Protein AF-A0A535DXI1-F1 (afdb_monomer_lite)

Sequence (149 aa):
MGEARDFAYDAAHARRQALGRILRPRADSIQDNTLGQAYRATNFLGLGTLAARRWAAISSRAMPTCLDALEADDARRIVLLDQAGVFIHELRAAGFQRFAMKPLTSLGFRLALREVKAHAPAEGFDPEELEDELRVFQRAFEARIIYRT

Radius of gyration: 16.03 Å; chains: 1; bounding box: 46×30×38 Å

Structure (mmCIF, N/CA/C/O backbone):
data_AF-A0A535DXI1-F1
#
_entry.id   AF-A0A535DXI1-F1
#
loop_
_atom_site.group_PDB
_atom_site.id
_atom_site.type_symbol
_atom_site.label_atom_id
_atom_site.label_alt_id
_atom_site.label_comp_id
_atom_site.label_asym_id
_atom_site.label_entity_id
_atom_site.label_seq_id
_atom_site.pdbx_PDB_ins_code
_atom_site.Cartn_x
_atom_site.Cartn_y
_atom_site.Cartn_z
_atom_site.occupancy
_atom_site.B_iso_or_equiv
_atom_site.auth_seq_id
_atom_site.auth_comp_id
_atom_site.auth_asym_id
_atom_site.auth_atom_id
_atom_site.pdbx_PDB_model_num
ATOM 1 N N . MET A 1 1 ? -23.876 -18.811 15.751 1.00 57.47 1 MET A N 1
ATOM 2 C CA . MET A 1 1 ? -22.710 -18.749 14.832 1.00 57.47 1 MET A CA 1
ATOM 3 C C . MET A 1 1 ? -22.828 -17.666 13.752 1.00 57.47 1 MET A C 1
ATOM 5 O O . MET A 1 1 ? -21.788 -17.332 13.203 1.00 57.47 1 MET A O 1
ATOM 9 N N . GLY A 1 2 ? -24.021 -17.123 13.446 1.00 66.06 2 GLY A N 1
ATOM 10 C CA . GLY A 1 2 ? -24.183 -16.008 12.491 1.00 66.06 2 GLY A CA 1
ATOM 11 C C . GLY A 1 2 ? -23.682 -14.667 13.036 1.00 66.06 2 GLY A C 1
ATOM 12 O O . GLY A 1 2 ? -22.743 -14.110 12.492 1.00 66.06 2 GLY A O 1
ATOM 13 N N . GLU A 1 3 ? -24.173 -14.247 14.203 1.00 65.88 3 GLU A N 1
ATOM 14 C CA . GLU A 1 3 ? -23.876 -12.920 14.779 1.00 65.88 3 GLU A CA 1
ATOM 15 C C . GLU A 1 3 ? -22.376 -12.634 14.967 1.00 65.88 3 GLU A C 1
ATOM 17 O O . GLU A 1 3 ? -21.888 -11.578 14.589 1.00 65.88 3 GLU A O 1
ATOM 22 N N . ALA A 1 4 ? -21.600 -13.593 15.485 1.00 66.62 4 ALA A N 1
ATOM 23 C CA . ALA A 1 4 ? -20.155 -13.416 15.671 1.00 66.62 4 ALA A CA 1
ATOM 24 C C . ALA A 1 4 ? -19.380 -13.251 14.347 1.00 66.62 4 ALA A C 1
ATOM 26 O O . ALA A 1 4 ? -18.319 -12.629 14.331 1.00 66.62 4 ALA A O 1
ATOM 27 N N . ARG A 1 5 ? -19.887 -13.817 13.242 1.00 66.94 5 ARG A N 1
ATOM 28 C CA . ARG A 1 5 ? -19.297 -13.630 11.908 1.00 66.94 5 ARG A CA 1
ATOM 29 C C . ARG A 1 5 ? -19.655 -12.265 11.339 1.00 66.94 5 ARG A C 1
ATOM 31 O O . ARG A 1 5 ? -18.780 -11.634 10.755 1.00 66.94 5 ARG A O 1
ATOM 38 N N . ASP A 1 6 ? -20.881 -11.812 11.566 1.00 68.19 6 ASP A N 1
ATOM 39 C CA . ASP A 1 6 ? -21.354 -10.504 11.112 1.00 68.19 6 ASP A CA 1
ATOM 40 C C . ASP A 1 6 ? -20.594 -9.375 11.833 1.00 68.19 6 ASP A C 1
ATOM 42 O O . ASP A 1 6 ? -20.019 -8.508 11.181 1.00 68.19 6 ASP A O 1
ATOM 46 N N . PHE A 1 7 ? -20.407 -9.472 13.157 1.00 68.62 7 PHE A N 1
ATOM 47 C CA . PHE A 1 7 ? -19.586 -8.513 13.914 1.00 68.62 7 PHE A CA 1
ATOM 48 C C . PHE A 1 7 ? -18.117 -8.477 13.467 1.00 68.62 7 PHE A C 1
ATOM 50 O O . PHE A 1 7 ? -17.510 -7.408 13.385 1.00 68.62 7 PHE A O 1
ATOM 57 N N . ALA A 1 8 ? -17.523 -9.637 13.171 1.00 70.94 8 ALA A N 1
ATOM 58 C CA . ALA A 1 8 ? -16.143 -9.704 12.693 1.00 70.94 8 ALA A CA 1
ATOM 59 C C . ALA A 1 8 ? -15.993 -9.115 11.280 1.00 70.94 8 ALA A C 1
ATOM 61 O O . ALA A 1 8 ? -14.985 -8.466 10.983 1.00 70.94 8 ALA A O 1
ATOM 62 N N . TYR A 1 9 ? -16.992 -9.329 10.420 1.00 74.94 9 TYR A N 1
ATOM 63 C CA . TYR A 1 9 ? -17.054 -8.741 9.087 1.00 74.94 9 TYR A CA 1
ATOM 64 C C . TYR A 1 9 ? -17.149 -7.213 9.160 1.00 74.94 9 TYR A C 1
ATOM 66 O O . TYR A 1 9 ? -16.348 -6.525 8.523 1.00 74.94 9 TYR A O 1
ATOM 74 N N . ASP A 1 10 ? -18.038 -6.687 10.001 1.00 80.06 10 ASP A N 1
ATOM 75 C CA . ASP A 1 10 ? -18.232 -5.247 10.180 1.00 80.06 10 ASP A CA 1
ATOM 76 C C . ASP A 1 10 ? -16.974 -4.564 10.735 1.00 80.06 10 ASP A C 1
ATOM 78 O O . ASP A 1 10 ? -16.557 -3.515 10.237 1.00 80.06 10 ASP A O 1
ATOM 82 N N . ALA A 1 11 ? -16.294 -5.193 11.699 1.00 87.75 11 ALA A N 1
ATOM 83 C CA . ALA A 1 11 ? -15.036 -4.685 12.246 1.00 87.75 11 ALA A CA 1
ATOM 84 C C . ALA A 1 11 ? -13.897 -4.676 11.208 1.00 87.75 11 ALA A C 1
ATOM 86 O O . ALA A 1 11 ? -13.118 -3.723 11.129 1.00 87.75 11 ALA A O 1
ATOM 87 N N . ALA A 1 12 ? -13.777 -5.722 10.383 1.00 89.62 12 ALA A N 1
ATOM 88 C CA . ALA A 1 12 ? -12.795 -5.756 9.298 1.00 89.62 12 ALA A CA 1
ATOM 89 C C . ALA A 1 12 ? -13.105 -4.701 8.226 1.00 89.62 12 ALA A C 1
ATOM 91 O O . ALA A 1 12 ? -12.204 -4.003 7.760 1.00 89.62 12 ALA A O 1
ATOM 92 N N . HIS A 1 13 ? -14.379 -4.538 7.871 1.00 92.44 13 HIS A N 1
ATOM 93 C CA . HIS A 1 13 ? -14.816 -3.507 6.940 1.00 92.44 13 HIS A CA 1
ATOM 94 C C . HIS A 1 13 ? -14.490 -2.099 7.460 1.00 92.44 13 HIS A C 1
ATOM 96 O O . HIS A 1 13 ? -13.895 -1.306 6.731 1.00 92.44 13 HIS A O 1
ATOM 102 N N . ALA A 1 14 ? -14.774 -1.805 8.733 1.00 94.88 14 ALA A N 1
ATOM 103 C CA . ALA A 1 14 ? -14.486 -0.504 9.333 1.00 94.88 14 ALA A CA 1
ATOM 104 C C . ALA A 1 14 ? -12.987 -0.155 9.292 1.00 94.88 14 ALA A C 1
ATOM 106 O O . ALA A 1 14 ? -12.624 0.958 8.902 1.00 94.88 14 ALA A O 1
ATOM 107 N N . ARG A 1 15 ? -12.112 -1.122 9.608 1.00 96.31 15 ARG A N 1
ATOM 108 C CA . ARG A 1 15 ? -10.650 -0.949 9.530 1.00 96.31 15 ARG A CA 1
ATOM 109 C C . ARG A 1 15 ? -10.174 -0.653 8.111 1.00 96.31 15 ARG A C 1
ATOM 111 O O . ARG A 1 15 ? -9.371 0.254 7.909 1.00 96.31 15 ARG A O 1
ATOM 118 N N . ARG A 1 16 ? -10.704 -1.359 7.109 1.00 96.25 16 ARG A N 1
ATOM 119 C CA . ARG A 1 16 ? -10.374 -1.124 5.690 1.00 96.25 16 ARG A CA 1
ATOM 120 C C . ARG A 1 16 ? -10.784 0.271 5.232 1.00 96.25 16 ARG A C 1
ATOM 122 O O . ARG A 1 16 ? -10.003 0.954 4.575 1.00 96.25 16 ARG A O 1
ATOM 129 N N . GLN A 1 17 ? -11.974 0.716 5.629 1.00 96.62 17 GLN A N 1
ATOM 130 C CA . GLN A 1 17 ? -12.458 2.065 5.336 1.00 96.62 17 GLN A CA 1
ATOM 131 C C . GLN A 1 17 ? -11.590 3.142 6.008 1.00 96.62 17 GLN A C 1
ATOM 133 O O . GLN A 1 17 ? -11.267 4.150 5.381 1.00 96.62 17 GLN A O 1
ATOM 138 N N . ALA A 1 18 ? -11.150 2.919 7.251 1.00 96.94 18 ALA A N 1
ATOM 139 C CA . ALA A 1 18 ? -10.218 3.816 7.938 1.00 96.94 18 ALA A CA 1
ATOM 140 C C . ALA A 1 18 ? -8.854 3.883 7.235 1.00 96.94 18 ALA A C 1
ATOM 142 O O . ALA A 1 18 ? -8.336 4.973 6.988 1.00 96.94 18 ALA A O 1
ATOM 143 N N . LEU A 1 19 ? -8.301 2.735 6.826 1.00 97.38 19 LEU A N 1
ATOM 144 C CA . LEU A 1 19 ? -7.075 2.690 6.025 1.00 97.38 19 LEU A CA 1
ATOM 145 C C . LEU A 1 19 ? -7.224 3.477 4.716 1.00 97.38 19 LEU A C 1
ATOM 147 O O . LEU A 1 19 ? -6.318 4.230 4.362 1.00 97.38 19 LEU A O 1
ATOM 151 N N . GLY A 1 20 ? -8.367 3.360 4.032 1.00 96.12 20 GLY A N 1
ATOM 152 C CA . GLY A 1 20 ? -8.690 4.146 2.840 1.00 96.12 20 GLY A CA 1
ATOM 153 C C . GLY A 1 20 ? -8.672 5.654 3.102 1.00 96.12 20 GLY A C 1
ATOM 154 O O . GLY A 1 20 ? -7.975 6.395 2.407 1.00 96.12 20 GLY A O 1
ATOM 155 N N . ARG A 1 21 ? -9.364 6.117 4.152 1.00 97.38 21 ARG A N 1
ATOM 156 C CA . ARG A 1 21 ? -9.396 7.542 4.541 1.00 97.38 21 ARG A CA 1
ATOM 157 C C . ARG A 1 21 ? -8.021 8.094 4.911 1.00 97.38 21 ARG A C 1
ATOM 159 O O . ARG A 1 21 ? -7.704 9.229 4.553 1.00 97.38 21 ARG A O 1
ATOM 166 N N . ILE A 1 22 ? -7.177 7.292 5.561 1.00 97.44 22 ILE A N 1
ATOM 167 C CA . ILE A 1 22 ? -5.801 7.687 5.877 1.00 97.44 22 ILE A CA 1
ATOM 168 C C . ILE A 1 22 ? -4.945 7.729 4.605 1.00 97.44 22 ILE A C 1
ATOM 170 O O . ILE A 1 22 ? -4.260 8.723 4.354 1.00 97.44 22 ILE A O 1
ATOM 174 N N . LEU A 1 23 ? -4.953 6.668 3.798 1.00 97.06 23 LEU A N 1
ATOM 175 C CA . LEU A 1 23 ? -3.956 6.476 2.746 1.00 97.06 23 LEU A CA 1
ATOM 176 C C . LEU A 1 23 ? -4.297 7.177 1.431 1.00 97.06 23 LEU A C 1
ATOM 178 O O . LEU A 1 23 ? -3.379 7.696 0.802 1.00 97.06 23 LEU A O 1
ATOM 182 N N . ARG A 1 24 ? -5.571 7.265 1.025 1.00 95.44 24 ARG A N 1
ATOM 183 C CA . ARG A 1 24 ? -5.971 7.931 -0.233 1.00 95.44 24 ARG A CA 1
ATOM 184 C C . ARG A 1 24 ? -5.401 9.346 -0.394 1.00 95.44 24 ARG A C 1
ATOM 186 O O . ARG A 1 24 ? -4.724 9.576 -1.393 1.00 95.44 24 ARG A O 1
ATOM 193 N N . PRO A 1 25 ? -5.581 10.285 0.556 1.00 95.69 25 PRO A N 1
ATOM 194 C CA . PRO A 1 25 ? -5.051 11.645 0.408 1.00 95.69 25 PRO A CA 1
ATOM 195 C C . PRO A 1 25 ? -3.517 11.720 0.477 1.00 95.69 25 PRO A C 1
ATOM 197 O O . PRO A 1 25 ? -2.941 12.765 0.191 1.00 95.69 25 PRO A O 1
ATOM 200 N N . ARG A 1 26 ? -2.844 10.635 0.878 1.00 95.25 26 ARG A N 1
ATOM 201 C CA . ARG A 1 26 ? -1.388 10.570 1.078 1.00 95.25 26 ARG A CA 1
ATOM 202 C C . ARG A 1 26 ? -0.680 9.711 0.031 1.00 95.25 26 ARG A C 1
ATOM 204 O O . ARG A 1 26 ? 0.549 9.686 0.016 1.00 95.25 26 ARG A O 1
ATOM 211 N N . ALA A 1 27 ? -1.424 9.017 -0.829 1.00 91.69 27 ALA A N 1
ATOM 212 C CA . ALA A 1 27 ? -0.895 8.009 -1.741 1.00 91.69 27 ALA A CA 1
ATOM 213 C C . ALA A 1 27 ? 0.172 8.578 -2.685 1.00 91.69 27 ALA A C 1
ATOM 215 O O . ALA A 1 27 ? 1.244 7.986 -2.810 1.00 91.69 27 ALA A O 1
ATOM 216 N N . ASP A 1 28 ? -0.075 9.760 -3.255 1.00 90.31 28 ASP A N 1
ATOM 217 C CA . ASP A 1 28 ? 0.874 10.441 -4.142 1.00 90.31 28 ASP A CA 1
ATOM 218 C C . ASP A 1 28 ? 2.180 10.781 -3.410 1.00 90.31 28 ASP A C 1
ATOM 220 O O . ASP A 1 28 ? 3.266 10.422 -3.860 1.00 90.31 28 ASP A O 1
ATOM 224 N N . SER A 1 29 ? 2.082 11.366 -2.210 1.00 92.12 29 SER A N 1
ATOM 225 C CA . SER A 1 29 ? 3.251 11.691 -1.378 1.00 92.12 29 SER A CA 1
ATOM 226 C C . SER A 1 29 ? 4.036 10.442 -0.964 1.00 92.12 29 SER A C 1
ATOM 228 O O . SER A 1 29 ? 5.270 10.429 -0.996 1.00 92.12 29 SER A O 1
ATOM 230 N N . ILE A 1 30 ? 3.350 9.354 -0.597 1.00 92.31 30 ILE A N 1
ATOM 231 C CA . ILE A 1 30 ? 3.989 8.072 -0.271 1.00 92.31 30 ILE A CA 1
ATOM 232 C C . ILE A 1 30 ? 4.722 7.521 -1.498 1.00 92.31 30 ILE A C 1
ATOM 234 O O . ILE A 1 30 ? 5.865 7.063 -1.379 1.00 92.31 30 ILE A O 1
ATOM 238 N N . GLN A 1 31 ? 4.100 7.572 -2.675 1.00 88.25 31 GLN A N 1
ATOM 239 C CA . GLN A 1 31 ? 4.701 7.099 -3.916 1.00 88.25 31 GLN A CA 1
ATOM 240 C C . GLN A 1 31 ? 5.947 7.918 -4.281 1.00 88.25 31 GLN A C 1
ATOM 242 O O . GLN A 1 31 ? 7.007 7.336 -4.534 1.00 88.25 31 GLN A O 1
ATOM 247 N N . ASP A 1 32 ? 5.860 9.245 -4.228 1.00 87.62 32 ASP A N 1
ATOM 248 C CA . ASP A 1 32 ? 6.979 10.146 -4.511 1.00 87.62 32 ASP A CA 1
ATOM 249 C C . ASP A 1 32 ? 8.140 9.926 -3.538 1.00 87.62 32 ASP A C 1
ATOM 251 O O . ASP A 1 32 ? 9.300 9.811 -3.947 1.00 87.62 32 ASP A O 1
ATOM 255 N N . ASN A 1 33 ? 7.840 9.765 -2.247 1.00 88.19 33 ASN A N 1
ATOM 256 C CA . ASN A 1 33 ? 8.845 9.459 -1.234 1.00 88.19 33 ASN A CA 1
ATOM 257 C C . ASN A 1 33 ? 9.485 8.084 -1.443 1.00 88.19 33 ASN A C 1
ATOM 259 O O . ASN A 1 33 ? 10.698 7.944 -1.259 1.00 88.19 33 ASN A O 1
ATOM 263 N N . THR A 1 34 ? 8.709 7.080 -1.858 1.00 86.88 34 THR A N 1
ATOM 264 C CA . THR A 1 34 ? 9.222 5.741 -2.189 1.00 86.88 34 THR A CA 1
ATOM 265 C C . THR A 1 34 ? 10.233 5.828 -3.328 1.00 86.88 34 THR A C 1
ATOM 267 O O . THR A 1 34 ? 11.346 5.305 -3.222 1.00 86.88 34 THR A O 1
ATOM 270 N N . LEU A 1 35 ? 9.881 6.545 -4.396 1.00 81.44 35 LEU A N 1
ATOM 271 C CA . LEU A 1 35 ? 10.734 6.720 -5.568 1.00 81.44 35 LEU A CA 1
ATOM 272 C C . LEU A 1 35 ? 11.979 7.545 -5.252 1.00 81.44 35 LEU A C 1
ATOM 274 O O . LEU A 1 35 ? 13.085 7.149 -5.618 1.00 81.44 35 LEU A O 1
ATOM 278 N N . GLY A 1 36 ? 11.827 8.647 -4.518 1.00 79.88 36 GLY A N 1
ATOM 279 C CA . GLY A 1 36 ? 12.940 9.499 -4.107 1.00 79.88 36 GLY A CA 1
ATOM 280 C C . GLY A 1 36 ? 13.913 8.796 -3.157 1.00 79.88 36 GLY A C 1
ATOM 281 O O . GLY A 1 36 ? 15.125 9.014 -3.230 1.00 79.88 36 GLY A O 1
ATOM 282 N N . GLN A 1 37 ? 13.425 7.931 -2.265 1.00 79.44 37 GLN A N 1
ATOM 283 C CA . GLN A 1 37 ? 14.286 7.124 -1.396 1.00 79.44 37 GLN A CA 1
ATOM 284 C C . GLN A 1 37 ? 15.015 6.030 -2.170 1.00 79.44 37 GLN A C 1
ATOM 286 O O . GLN A 1 37 ? 16.222 5.878 -1.999 1.00 79.44 37 GLN A O 1
ATOM 291 N N . ALA A 1 38 ? 14.337 5.320 -3.066 1.00 72.12 38 ALA A N 1
ATOM 292 C CA . ALA A 1 38 ? 15.003 4.327 -3.894 1.00 72.12 38 ALA A CA 1
ATOM 293 C C . ALA A 1 38 ? 16.006 4.955 -4.876 1.00 72.12 38 ALA A C 1
ATOM 295 O O . ALA A 1 38 ? 17.078 4.390 -5.088 1.00 72.12 38 ALA A O 1
ATOM 296 N N . TYR A 1 39 ? 15.737 6.161 -5.385 1.00 71.38 39 TYR A N 1
ATOM 297 C CA . TYR A 1 39 ? 16.673 6.904 -6.234 1.00 71.38 39 TYR A CA 1
ATOM 298 C C . TYR A 1 39 ? 17.966 7.210 -5.481 1.00 71.38 39 TYR A C 1
ATOM 300 O O . TYR A 1 39 ? 19.050 6.854 -5.945 1.00 71.38 39 TYR A O 1
ATOM 308 N N . ARG A 1 40 ? 17.835 7.771 -4.271 1.00 70.88 40 ARG A N 1
ATOM 309 C CA . ARG A 1 40 ? 18.964 8.076 -3.382 1.00 70.88 40 ARG A CA 1
ATOM 310 C C . ARG A 1 40 ? 19.729 6.831 -2.940 1.00 70.88 40 ARG A C 1
ATOM 312 O O . ARG A 1 40 ? 20.949 6.874 -2.863 1.00 70.88 40 ARG A O 1
ATOM 319 N N . ALA A 1 41 ? 19.027 5.735 -2.662 1.00 63.19 41 ALA A N 1
ATOM 320 C CA . ALA A 1 41 ? 19.641 4.519 -2.142 1.00 63.19 41 ALA A CA 1
ATOM 321 C C . ALA A 1 41 ? 20.427 3.722 -3.194 1.00 63.19 41 ALA A C 1
ATOM 323 O O . ALA A 1 41 ? 21.256 2.901 -2.814 1.00 63.19 41 ALA A O 1
ATOM 324 N N . THR A 1 42 ? 20.159 3.900 -4.495 1.00 54.91 42 THR A N 1
ATOM 325 C CA . THR A 1 42 ? 20.666 2.945 -5.501 1.00 54.91 42 THR A CA 1
ATOM 326 C C . THR A 1 42 ? 21.172 3.530 -6.822 1.00 54.91 42 THR A C 1
ATOM 328 O O . THR A 1 42 ? 21.543 2.740 -7.687 1.00 54.91 42 THR A O 1
ATOM 331 N N . ASN A 1 43 ? 21.150 4.853 -7.067 1.00 56.50 43 ASN A N 1
ATOM 332 C CA . ASN A 1 43 ? 21.127 5.349 -8.462 1.00 56.50 43 ASN A CA 1
ATOM 333 C C . ASN A 1 43 ? 20.075 4.541 -9.278 1.00 56.50 43 ASN A C 1
ATOM 335 O O . ASN A 1 43 ? 20.310 4.081 -10.395 1.00 56.50 43 ASN A O 1
ATOM 339 N N . PHE A 1 44 ? 18.942 4.260 -8.616 1.00 53.12 44 PHE A N 1
ATOM 340 C CA . PHE A 1 44 ? 17.795 3.424 -9.002 1.00 53.12 44 PHE A CA 1
ATOM 341 C C . PHE A 1 44 ? 18.078 2.081 -9.714 1.00 53.12 44 PHE A C 1
ATOM 343 O O . PHE A 1 44 ? 17.231 1.662 -10.483 1.00 53.12 44 PHE A O 1
ATOM 350 N N . LEU A 1 45 ? 19.197 1.370 -9.492 1.00 55.94 45 LEU A N 1
ATOM 351 C CA . LEU A 1 45 ? 19.592 0.142 -10.241 1.00 55.94 45 LEU A CA 1
ATOM 352 C C . LEU A 1 45 ? 20.258 0.401 -11.611 1.00 55.94 45 LEU A C 1
ATOM 354 O O . LEU A 1 45 ? 20.244 -0.467 -12.480 1.00 55.94 45 LEU A O 1
ATOM 358 N N . GLY A 1 46 ? 20.816 1.594 -11.840 1.00 53.88 46 GLY A N 1
ATOM 359 C CA . GLY A 1 46 ? 21.401 1.972 -13.136 1.00 53.88 46 GLY A CA 1
ATOM 360 C C . GLY A 1 46 ? 20.364 2.346 -14.205 1.00 53.88 46 GLY A C 1
ATOM 361 O O . GLY A 1 46 ? 20.707 2.542 -15.365 1.00 53.88 46 GLY A O 1
ATOM 362 N N . LEU A 1 47 ? 19.091 2.468 -13.817 1.00 57.78 47 LEU A N 1
ATOM 363 C CA . LEU A 1 47 ? 17.953 2.683 -14.715 1.00 57.78 47 LEU A CA 1
ATOM 364 C C . LEU A 1 47 ? 17.753 4.163 -15.131 1.00 57.78 47 LEU A C 1
ATOM 366 O O . LEU A 1 47 ? 17.049 4.456 -16.099 1.00 57.78 47 LEU A O 1
ATOM 370 N N . GLY A 1 48 ? 18.403 5.108 -14.442 1.00 66.25 48 GLY A N 1
ATOM 371 C CA . GLY A 1 48 ? 18.383 6.540 -14.770 1.00 66.25 48 GLY A CA 1
ATOM 372 C C . GLY A 1 48 ? 17.024 7.239 -14.573 1.00 66.25 48 GLY A C 1
ATOM 373 O O . GLY A 1 48 ? 16.000 6.627 -14.265 1.00 66.25 48 GLY A O 1
ATOM 374 N N . THR A 1 49 ? 17.001 8.563 -14.764 1.00 71.31 49 THR A N 1
ATOM 375 C CA . THR A 1 49 ? 15.818 9.429 -14.560 1.00 71.31 49 THR A CA 1
ATOM 376 C C . THR A 1 49 ? 14.612 9.021 -15.413 1.00 71.31 49 THR A C 1
ATOM 378 O O . THR A 1 49 ? 13.466 9.160 -14.985 1.00 71.31 49 THR A O 1
ATOM 381 N N . LEU A 1 50 ? 14.848 8.500 -16.621 1.00 74.38 50 LEU A N 1
ATOM 382 C CA . LEU A 1 50 ? 13.785 8.099 -17.545 1.00 74.38 50 LEU A CA 1
ATOM 383 C C . LEU A 1 50 ? 13.010 6.877 -17.039 1.00 74.38 50 LEU A C 1
ATOM 385 O O . LEU A 1 50 ? 11.782 6.852 -17.118 1.00 74.38 50 LEU A O 1
ATOM 389 N N . ALA A 1 51 ? 13.704 5.880 -16.497 1.00 74.19 51 ALA A N 1
ATOM 390 C CA . ALA A 1 51 ? 13.048 4.713 -15.936 1.00 74.19 51 ALA A CA 1
ATOM 391 C C . ALA A 1 51 ? 12.268 5.075 -14.670 1.00 74.19 51 ALA A C 1
ATOM 393 O O . ALA A 1 51 ? 11.109 4.696 -14.557 1.00 74.19 51 ALA A O 1
ATOM 394 N N . ALA A 1 52 ? 12.831 5.887 -13.769 1.00 75.19 52 ALA A N 1
ATOM 395 C CA . ALA A 1 52 ? 12.102 6.353 -12.587 1.00 75.19 52 ALA A CA 1
ATOM 396 C C . ALA A 1 52 ? 10.781 7.053 -12.965 1.00 75.19 52 ALA A C 1
ATOM 398 O O . ALA A 1 52 ? 9.739 6.763 -12.380 1.00 75.19 52 ALA A O 1
ATOM 399 N N . ARG A 1 53 ? 10.791 7.893 -14.013 1.00 80.25 53 ARG A N 1
ATOM 400 C CA . ARG A 1 53 ? 9.572 8.515 -14.563 1.00 80.25 53 ARG A CA 1
ATOM 401 C C . ARG A 1 53 ? 8.584 7.492 -15.125 1.00 80.25 53 ARG A C 1
ATOM 403 O O . ARG A 1 53 ? 7.389 7.616 -14.880 1.00 80.25 53 ARG A O 1
ATOM 410 N N . ARG A 1 54 ? 9.060 6.478 -15.857 1.00 82.44 54 ARG A N 1
ATOM 411 C CA . ARG A 1 54 ? 8.204 5.397 -16.382 1.00 82.44 54 ARG A CA 1
ATOM 412 C C . ARG A 1 54 ? 7.579 4.569 -15.262 1.00 82.44 54 ARG A C 1
ATOM 414 O O . ARG A 1 54 ? 6.381 4.315 -15.304 1.00 82.44 54 ARG A O 1
ATOM 421 N N . TRP A 1 55 ? 8.360 4.201 -14.248 1.00 81.94 55 TRP A N 1
ATOM 422 C CA . TRP A 1 55 ? 7.857 3.510 -13.064 1.00 81.94 55 TRP A CA 1
ATOM 423 C C . TRP A 1 55 ? 6.774 4.331 -12.366 1.00 81.94 55 TRP A C 1
ATOM 425 O O . TRP A 1 55 ? 5.712 3.795 -12.057 1.00 81.94 55 TRP A O 1
ATOM 435 N N . ALA A 1 56 ? 7.037 5.623 -12.135 1.00 83.25 56 ALA A N 1
ATOM 436 C CA . ALA A 1 56 ? 6.093 6.538 -11.504 1.00 83.25 56 ALA A CA 1
ATOM 437 C C . ALA A 1 56 ? 4.781 6.606 -12.290 1.00 83.25 56 ALA A C 1
ATOM 439 O O . ALA A 1 56 ? 3.720 6.380 -11.722 1.00 83.25 56 ALA A O 1
ATOM 440 N N . ALA A 1 57 ? 4.855 6.814 -13.607 1.00 86.88 57 ALA A N 1
ATOM 441 C CA . ALA A 1 57 ? 3.679 6.893 -14.468 1.00 86.88 57 ALA A CA 1
ATOM 442 C C . ALA A 1 57 ? 2.834 5.607 -14.442 1.00 86.88 57 ALA A C 1
ATOM 444 O O . ALA A 1 57 ? 1.606 5.674 -14.387 1.00 86.88 57 ALA A O 1
ATOM 445 N N . ILE A 1 58 ? 3.477 4.435 -14.462 1.00 87.44 58 ILE A N 1
ATOM 446 C CA . ILE A 1 58 ? 2.775 3.146 -14.409 1.00 87.44 58 ILE A CA 1
ATOM 447 C C . ILE A 1 58 ? 2.170 2.917 -13.015 1.00 87.44 58 ILE A C 1
ATOM 449 O O . ILE A 1 58 ? 1.010 2.531 -12.899 1.00 87.44 58 ILE A O 1
ATOM 453 N N . SER A 1 59 ? 2.923 3.219 -11.956 1.00 84.31 59 SER A N 1
ATOM 454 C CA . SER A 1 59 ? 2.475 3.048 -10.569 1.00 84.31 59 SER A CA 1
ATOM 455 C C . SER A 1 59 ? 1.319 3.988 -10.214 1.00 84.31 59 SER A C 1
ATOM 457 O O . SER A 1 59 ? 0.349 3.539 -9.612 1.00 84.31 59 SER A O 1
ATOM 459 N N . SER A 1 60 ? 1.350 5.245 -10.669 1.00 87.06 60 SER A N 1
ATOM 460 C CA . SER A 1 60 ? 0.251 6.203 -10.480 1.00 87.06 60 SER A CA 1
ATOM 461 C C . SER A 1 60 ? -1.042 5.751 -11.159 1.00 87.06 60 SER A C 1
ATOM 463 O O . SER A 1 60 ? -2.121 5.994 -10.633 1.00 87.06 60 SER A O 1
ATOM 465 N N . ARG A 1 61 ? -0.961 5.056 -12.303 1.00 89.69 61 ARG A N 1
ATOM 466 C CA . ARG A 1 61 ? -2.141 4.467 -12.965 1.00 89.69 61 ARG A CA 1
ATOM 467 C C . ARG A 1 61 ? -2.704 3.270 -12.197 1.00 89.69 61 ARG A C 1
ATOM 469 O O . ARG A 1 61 ? -3.913 3.068 -12.210 1.00 89.69 61 ARG A O 1
ATOM 476 N N . ALA A 1 62 ? -1.846 2.498 -11.531 1.00 88.75 62 ALA A N 1
ATOM 477 C CA . ALA A 1 62 ? -2.254 1.356 -10.715 1.00 88.75 62 ALA A CA 1
ATOM 478 C C . ALA A 1 62 ? -2.828 1.769 -9.349 1.00 88.75 62 ALA A C 1
ATOM 480 O O . ALA A 1 62 ? -3.652 1.052 -8.782 1.00 88.75 62 ALA A O 1
ATOM 481 N N . MET A 1 63 ? -2.385 2.910 -8.812 1.00 90.69 63 MET A N 1
ATOM 482 C CA . MET A 1 63 ? -2.657 3.326 -7.436 1.00 90.69 63 MET A CA 1
ATOM 483 C C . MET A 1 63 ? -4.153 3.413 -7.086 1.00 90.69 63 MET A C 1
ATOM 485 O O . MET A 1 63 ? -4.520 2.863 -6.047 1.00 90.69 63 MET A O 1
ATOM 489 N N . PRO A 1 64 ? -5.040 3.997 -7.921 1.00 92.06 64 PRO A N 1
ATOM 490 C CA . PRO A 1 64 ? -6.471 4.027 -7.621 1.00 92.06 64 PRO A CA 1
ATOM 491 C C . PRO A 1 64 ? -7.056 2.626 -7.415 1.00 92.06 64 PRO A C 1
ATOM 493 O O . PRO A 1 64 ? -7.710 2.377 -6.410 1.00 92.06 64 PRO A O 1
ATOM 496 N N . THR A 1 65 ? -6.729 1.674 -8.295 1.00 93.81 65 THR A N 1
ATOM 497 C CA . THR A 1 65 ? -7.193 0.283 -8.182 1.00 93.81 65 THR A CA 1
ATOM 498 C C . THR A 1 65 ? -6.643 -0.408 -6.933 1.00 93.81 65 THR A C 1
ATOM 500 O O . THR A 1 65 ? -7.350 -1.187 -6.298 1.00 93.81 65 THR A O 1
ATOM 503 N N . CYS A 1 66 ? -5.399 -0.118 -6.546 1.00 93.25 66 CYS A N 1
ATOM 504 C CA . CYS A 1 66 ? -4.810 -0.641 -5.312 1.00 93.25 66 CYS A CA 1
ATOM 505 C C . CYS A 1 66 ? -5.505 -0.093 -4.056 1.00 93.25 66 CYS A C 1
ATOM 507 O O . CYS A 1 66 ? -5.714 -0.845 -3.106 1.00 93.25 66 CYS A O 1
ATOM 509 N N . LEU A 1 67 ? -5.884 1.188 -4.051 1.00 94.38 67 LEU A N 1
ATOM 510 C CA . LEU A 1 67 ? -6.634 1.811 -2.956 1.00 94.38 67 LEU A CA 1
ATOM 511 C C . LEU A 1 67 ? -8.075 1.286 -2.898 1.00 94.38 67 LEU A C 1
ATOM 513 O O . LEU A 1 67 ? -8.569 0.959 -1.826 1.00 94.38 67 LEU A O 1
ATOM 517 N N . ASP A 1 68 ? -8.721 1.082 -4.044 1.00 96.00 68 ASP A N 1
ATOM 518 C CA . ASP A 1 68 ? -10.032 0.430 -4.090 1.00 96.00 68 ASP A CA 1
ATOM 519 C C . ASP A 1 68 ? -9.956 -1.014 -3.561 1.00 96.00 68 ASP A C 1
ATOM 521 O O . ASP A 1 68 ? -10.848 -1.472 -2.847 1.00 96.00 68 ASP A O 1
ATOM 525 N N . ALA A 1 69 ? -8.870 -1.737 -3.858 1.00 95.38 69 ALA A N 1
ATOM 526 C CA . ALA A 1 69 ? -8.642 -3.091 -3.351 1.00 95.38 69 ALA A CA 1
ATOM 527 C C . ALA A 1 69 ? -8.403 -3.133 -1.833 1.00 95.38 69 ALA A C 1
ATOM 529 O O . ALA A 1 69 ? -8.745 -4.124 -1.182 1.00 95.38 69 ALA A O 1
ATOM 530 N N . LEU A 1 70 ? -7.797 -2.084 -1.275 1.00 95.62 70 LEU A N 1
ATOM 531 C CA . LEU A 1 70 ? -7.563 -1.941 0.161 1.00 95.62 70 LEU A CA 1
ATOM 532 C C . LEU A 1 70 ? -8.889 -1.862 0.928 1.00 95.62 70 LEU A C 1
ATOM 534 O O . LEU A 1 70 ? -9.045 -2.515 1.957 1.00 95.62 70 LEU A O 1
ATOM 538 N N . GLU A 1 71 ? -9.850 -1.113 0.391 1.00 95.44 71 GLU A N 1
ATOM 539 C CA . GLU A 1 71 ? -11.173 -0.901 0.991 1.00 95.44 71 GLU A CA 1
ATOM 540 C C . GLU A 1 71 ? -12.167 -2.037 0.741 1.00 95.44 71 GLU A C 1
ATOM 542 O O . GLU A 1 71 ? -13.155 -2.178 1.467 1.00 95.44 71 GLU A O 1
ATOM 547 N N . ALA A 1 72 ? -11.906 -2.850 -0.279 1.00 94.19 72 ALA A N 1
ATOM 548 C CA . ALA A 1 72 ? -12.764 -3.946 -0.684 1.00 94.19 72 ALA A CA 1
ATOM 549 C C . ALA A 1 72 ? -12.770 -5.120 0.313 1.00 94.19 72 ALA A C 1
ATOM 551 O O . ALA A 1 72 ? -11.812 -5.364 1.059 1.00 94.19 72 ALA A O 1
ATOM 552 N N . ASP A 1 73 ? -13.853 -5.902 0.267 1.00 91.62 73 ASP A N 1
ATOM 553 C CA . ASP A 1 73 ? -13.881 -7.241 0.851 1.00 91.62 73 ASP A CA 1
ATOM 554 C C . ASP A 1 73 ? -12.863 -8.185 0.189 1.00 91.62 73 ASP A C 1
ATOM 556 O O . ASP A 1 73 ? -12.283 -7.877 -0.853 1.00 91.62 73 ASP A O 1
ATOM 560 N N . ASP A 1 74 ? -12.627 -9.351 0.793 1.00 86.81 74 ASP A N 1
ATOM 561 C CA . ASP A 1 74 ? -11.578 -10.266 0.335 1.00 86.81 74 ASP A CA 1
ATOM 562 C C . ASP A 1 74 ? -11.815 -10.772 -1.099 1.00 86.81 74 ASP A C 1
ATOM 564 O O . ASP A 1 74 ? -10.859 -10.903 -1.869 1.00 86.81 74 ASP A O 1
ATOM 568 N N . ALA A 1 75 ? -13.071 -11.018 -1.490 1.00 88.88 75 ALA A N 1
ATOM 569 C CA . ALA A 1 75 ? -13.404 -11.509 -2.825 1.00 88.88 75 ALA A CA 1
ATOM 570 C C . ALA A 1 75 ? -13.159 -10.423 -3.880 1.00 88.88 75 ALA A C 1
ATOM 572 O O . ALA A 1 75 ? -12.494 -10.658 -4.895 1.00 88.88 75 ALA A O 1
ATOM 573 N N . ARG A 1 76 ? -13.646 -9.206 -3.626 1.00 93.81 76 ARG A N 1
ATOM 574 C CA . ARG A 1 76 ? -13.495 -8.072 -4.535 1.00 93.81 76 ARG A CA 1
ATOM 575 C C . ARG A 1 76 ? -12.055 -7.563 -4.582 1.00 93.81 76 ARG A C 1
ATOM 577 O O . ARG A 1 76 ? -11.578 -7.227 -5.667 1.00 93.81 76 ARG A O 1
ATOM 584 N N . ARG A 1 77 ? -11.332 -7.583 -3.459 1.00 93.62 77 ARG A N 1
ATOM 585 C CA . ARG A 1 77 ? -9.900 -7.259 -3.379 1.00 93.62 77 ARG A CA 1
ATOM 586 C C . ARG A 1 77 ? -9.087 -8.103 -4.342 1.00 93.62 77 ARG A C 1
ATOM 588 O O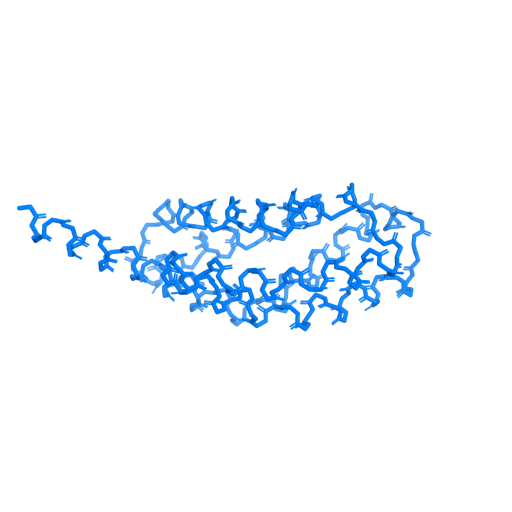 . ARG A 1 77 ? -8.246 -7.567 -5.054 1.00 93.62 77 ARG A O 1
ATOM 595 N N . ILE A 1 78 ? -9.332 -9.411 -4.379 1.00 91.19 78 ILE A N 1
ATOM 596 C CA . ILE A 1 78 ? -8.601 -10.319 -5.267 1.00 91.19 78 ILE A CA 1
ATOM 597 C C . ILE A 1 78 ? -8.788 -9.916 -6.734 1.00 91.19 78 ILE A C 1
ATOM 599 O O . ILE A 1 78 ? -7.810 -9.850 -7.474 1.00 91.19 78 ILE A O 1
ATOM 603 N N . VAL A 1 79 ? -10.020 -9.598 -7.142 1.00 92.94 79 VAL A N 1
ATOM 604 C CA . VAL A 1 79 ? -10.320 -9.158 -8.514 1.00 92.94 79 VAL A CA 1
ATOM 605 C C . VAL A 1 79 ? -9.603 -7.848 -8.845 1.00 92.94 79 VAL A C 1
ATOM 607 O O . VAL A 1 79 ? -9.011 -7.726 -9.914 1.00 92.94 79 VAL A O 1
ATOM 610 N N . LEU A 1 80 ? -9.619 -6.880 -7.928 1.00 94.31 80 LEU A N 1
ATOM 611 C CA . LEU A 1 80 ? -8.968 -5.583 -8.125 1.00 94.31 80 LEU A CA 1
ATOM 612 C C . LEU A 1 80 ? -7.437 -5.705 -8.160 1.00 94.31 80 LEU A C 1
ATOM 614 O O . LEU A 1 80 ? -6.792 -5.088 -9.003 1.00 94.31 80 LEU A O 1
ATOM 618 N N . LEU A 1 81 ? -6.843 -6.549 -7.313 1.00 92.69 81 LEU A N 1
ATOM 619 C CA . LEU A 1 81 ? -5.405 -6.826 -7.361 1.00 92.69 81 LEU A CA 1
ATOM 620 C C . LEU A 1 81 ? -5.005 -7.556 -8.647 1.00 92.69 81 LEU A C 1
ATOM 622 O O . LEU A 1 81 ? -3.940 -7.281 -9.191 1.00 92.69 81 LEU A O 1
ATOM 626 N N . ASP A 1 82 ? -5.853 -8.437 -9.174 1.00 90.00 82 ASP A N 1
ATOM 627 C CA . ASP A 1 82 ? -5.606 -9.075 -10.468 1.00 90.00 82 ASP A CA 1
ATOM 628 C C . ASP A 1 82 ? -5.650 -8.053 -11.619 1.00 90.00 82 ASP A C 1
ATOM 630 O O . ASP A 1 82 ? -4.812 -8.104 -12.518 1.00 90.00 82 ASP A O 1
ATOM 634 N N . GLN A 1 83 ? -6.556 -7.071 -11.556 1.00 90.19 83 GLN A N 1
ATOM 635 C CA . GLN A 1 83 ? -6.600 -5.949 -12.504 1.00 90.19 83 GLN A CA 1
ATOM 636 C C . GLN A 1 83 ? -5.359 -5.054 -12.389 1.00 90.19 83 GLN A C 1
ATOM 638 O O . GLN A 1 83 ? -4.742 -4.722 -13.400 1.00 90.19 83 GLN A O 1
ATOM 643 N N . ALA A 1 84 ? -4.936 -4.722 -11.166 1.00 87.94 84 ALA A N 1
ATOM 644 C CA . ALA A 1 84 ? -3.696 -3.985 -10.930 1.00 87.94 84 ALA A CA 1
ATOM 645 C C . ALA A 1 84 ? -2.451 -4.780 -11.381 1.00 87.94 84 ALA A C 1
ATOM 647 O O . ALA A 1 84 ? -1.443 -4.199 -11.786 1.00 87.94 84 ALA A O 1
ATOM 648 N N . GLY A 1 85 ? -2.530 -6.114 -11.384 1.00 83.31 85 GLY A N 1
ATOM 649 C CA . GLY A 1 85 ? -1.492 -7.011 -11.887 1.00 83.31 85 GLY A CA 1
ATOM 650 C C . GLY A 1 85 ? -1.111 -6.769 -13.350 1.00 83.31 85 GLY A C 1
ATOM 651 O O . GLY A 1 85 ? 0.039 -6.996 -13.723 1.00 83.31 85 GLY A O 1
ATOM 652 N N . VAL A 1 86 ? -2.011 -6.214 -14.171 1.00 84.25 86 VAL A N 1
ATOM 653 C CA . VAL A 1 86 ? -1.713 -5.847 -15.569 1.00 84.25 86 VAL A CA 1
ATOM 654 C C . VAL A 1 86 ? -0.537 -4.865 -15.656 1.00 84.25 86 VAL A C 1
ATOM 656 O O . VAL A 1 86 ? 0.335 -5.010 -16.515 1.00 84.25 86 VAL A O 1
ATOM 659 N N . PHE A 1 87 ? -0.426 -3.930 -14.710 1.00 81.69 87 PHE A N 1
ATOM 660 C CA . PHE A 1 87 ? 0.655 -2.938 -14.686 1.00 81.69 87 PHE A CA 1
ATOM 661 C C . PHE A 1 87 ? 2.032 -3.548 -14.413 1.00 81.69 87 PHE A C 1
ATOM 663 O O . PHE A 1 87 ? 3.059 -2.957 -14.729 1.00 81.69 87 PHE A O 1
ATOM 670 N N . ILE A 1 88 ? 2.088 -4.763 -13.880 1.00 78.81 88 ILE A N 1
ATOM 671 C CA . ILE A 1 88 ? 3.341 -5.492 -13.659 1.00 78.81 88 ILE A CA 1
ATOM 672 C C . ILE A 1 88 ? 3.889 -6.010 -14.968 1.00 78.81 88 ILE A C 1
ATOM 674 O O . ILE A 1 88 ? 5.102 -6.009 -15.160 1.00 78.81 88 ILE A O 1
ATOM 678 N N . HIS A 1 89 ? 3.012 -6.431 -15.878 1.00 81.25 89 HIS A N 1
ATOM 679 C CA . HIS A 1 89 ? 3.422 -6.766 -17.231 1.00 81.25 89 HIS A CA 1
ATOM 680 C C . HIS A 1 89 ? 3.960 -5.522 -17.942 1.00 81.25 89 HIS A C 1
ATOM 682 O O . HIS A 1 89 ? 5.009 -5.617 -18.572 1.00 81.25 89 HIS A O 1
ATOM 688 N N . GLU A 1 90 ? 3.334 -4.352 -17.757 1.00 84.75 90 GLU A N 1
ATOM 689 C CA . GLU A 1 90 ? 3.867 -3.078 -18.266 1.00 84.75 90 GLU A CA 1
ATOM 690 C C . GLU A 1 90 ? 5.243 -2.743 -17.655 1.00 84.75 90 GLU A C 1
ATOM 692 O O . GLU A 1 90 ? 6.177 -2.403 -18.382 1.00 84.75 90 GLU A O 1
ATOM 697 N N . LEU A 1 91 ? 5.413 -2.897 -16.336 1.00 82.25 91 LEU A N 1
ATOM 698 C CA . LEU A 1 91 ? 6.695 -2.678 -15.654 1.00 82.25 91 LEU A CA 1
ATOM 699 C C . LEU A 1 91 ? 7.775 -3.653 -16.146 1.00 82.25 91 LEU A C 1
ATOM 701 O O . LEU A 1 91 ? 8.892 -3.238 -16.455 1.00 82.25 91 LEU A O 1
ATOM 705 N N . ARG A 1 92 ? 7.455 -4.941 -16.286 1.00 81.56 92 ARG A N 1
ATOM 706 C CA . ARG A 1 92 ? 8.392 -5.941 -16.818 1.00 81.56 92 ARG A CA 1
ATOM 707 C C . ARG A 1 92 ? 8.760 -5.653 -18.271 1.00 81.56 92 ARG A C 1
ATOM 709 O O . ARG A 1 92 ? 9.939 -5.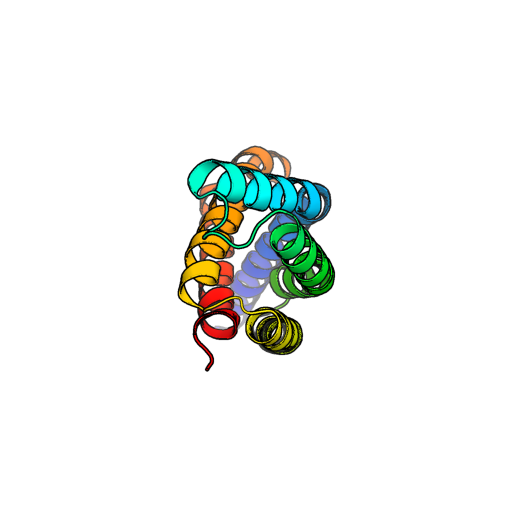713 -18.608 1.00 81.56 92 ARG A O 1
ATOM 716 N N . ALA A 1 93 ? 7.789 -5.280 -19.107 1.00 82.62 93 ALA A N 1
ATOM 717 C CA . ALA A 1 93 ? 8.026 -4.865 -20.490 1.00 82.62 93 ALA A CA 1
ATOM 718 C C . ALA A 1 93 ? 8.893 -3.595 -20.573 1.00 82.62 93 ALA A C 1
ATOM 720 O O . ALA A 1 93 ? 9.690 -3.447 -21.495 1.00 82.62 93 ALA A O 1
ATOM 721 N N . ALA A 1 94 ? 8.803 -2.711 -19.577 1.00 76.62 94 ALA A N 1
ATOM 722 C CA . ALA A 1 94 ? 9.676 -1.550 -19.428 1.00 76.62 94 ALA A CA 1
ATOM 723 C C . ALA A 1 94 ? 11.071 -1.882 -18.851 1.00 76.62 94 ALA A C 1
ATOM 725 O O . ALA A 1 94 ? 11.867 -0.967 -18.637 1.00 76.62 94 ALA A O 1
ATOM 726 N N . GLY A 1 95 ? 11.383 -3.163 -18.618 1.00 75.75 95 GLY A N 1
ATOM 727 C CA . GLY A 1 95 ? 12.686 -3.644 -18.152 1.00 75.75 95 GLY A CA 1
ATOM 728 C C . GLY A 1 95 ? 12.815 -3.791 -16.633 1.00 75.75 95 GLY A C 1
ATOM 729 O O . GLY A 1 95 ? 13.880 -4.181 -16.151 1.00 75.75 95 GLY A O 1
ATOM 730 N N . PHE A 1 96 ? 11.757 -3.524 -15.859 1.00 77.06 96 PHE A N 1
ATOM 731 C CA . PHE A 1 96 ? 11.793 -3.676 -14.405 1.00 77.06 96 PHE A CA 1
ATOM 732 C C . PHE A 1 96 ? 11.619 -5.137 -13.996 1.00 77.06 96 PHE A C 1
ATOM 734 O O . PHE A 1 96 ? 10.564 -5.748 -14.154 1.00 77.06 96 PHE A O 1
ATOM 741 N N . GLN A 1 97 ? 12.675 -5.698 -13.421 1.00 74.00 97 GLN A N 1
ATOM 742 C CA . GLN A 1 97 ? 12.697 -7.079 -12.957 1.00 74.00 97 GLN A CA 1
ATOM 743 C C . GLN A 1 97 ? 12.100 -7.214 -11.548 1.00 74.00 97 GLN A C 1
ATOM 745 O O . GLN A 1 97 ? 12.133 -6.286 -10.738 1.00 74.00 97 GLN A O 1
ATOM 750 N N . ARG A 1 98 ? 11.624 -8.416 -11.200 1.00 71.62 98 ARG A N 1
ATOM 751 C CA . ARG A 1 98 ? 10.995 -8.726 -9.896 1.00 71.62 98 ARG A CA 1
ATOM 752 C C . ARG A 1 98 ? 11.863 -8.352 -8.685 1.00 71.62 98 ARG A C 1
ATOM 754 O O . ARG A 1 98 ? 11.324 -7.953 -7.652 1.00 71.62 98 ARG A O 1
ATOM 761 N N . PHE A 1 99 ? 13.189 -8.444 -8.813 1.00 69.81 99 PHE A N 1
ATOM 762 C CA . PHE A 1 99 ? 14.129 -8.092 -7.743 1.00 69.81 99 PHE A CA 1
ATOM 763 C C . PHE A 1 99 ? 14.129 -6.592 -7.404 1.00 69.81 99 PHE A C 1
ATOM 765 O O . PHE A 1 99 ? 14.435 -6.238 -6.272 1.00 69.81 99 PHE A O 1
ATOM 772 N N . ALA A 1 100 ? 13.740 -5.729 -8.348 1.00 73.75 100 ALA A N 1
ATOM 773 C CA . ALA A 1 100 ? 13.544 -4.298 -8.123 1.00 73.75 100 ALA A CA 1
ATOM 774 C C . ALA A 1 100 ? 12.174 -4.003 -7.495 1.00 73.75 100 ALA A C 1
ATOM 776 O O . ALA A 1 100 ? 12.047 -3.129 -6.641 1.00 73.75 100 ALA A O 1
ATOM 777 N N . MET A 1 101 ? 11.147 -4.763 -7.887 1.00 80.00 101 MET A N 1
ATOM 778 C CA . MET A 1 101 ? 9.770 -4.515 -7.458 1.00 80.00 101 MET A CA 1
ATOM 779 C C . MET A 1 101 ? 9.568 -4.780 -5.964 1.00 80.00 101 MET A C 1
ATOM 781 O O . MET A 1 101 ? 8.986 -3.954 -5.270 1.00 80.00 101 MET A O 1
ATOM 785 N N . LYS A 1 102 ? 10.085 -5.900 -5.440 1.00 85.00 102 LYS A N 1
ATOM 786 C CA . LYS A 1 102 ? 9.866 -6.286 -4.035 1.00 85.00 102 LYS A CA 1
ATOM 787 C C . LYS A 1 102 ? 10.416 -5.262 -3.022 1.00 85.00 102 LYS A C 1
ATOM 789 O O . LYS A 1 102 ? 9.665 -4.882 -2.123 1.00 85.00 102 LYS A O 1
ATOM 794 N N . PRO A 1 103 ? 11.671 -4.781 -3.130 1.00 84.56 103 PRO A N 1
ATOM 795 C CA . PRO A 1 103 ? 12.185 -3.747 -2.232 1.00 84.56 103 PRO A CA 1
ATOM 796 C C . PRO A 1 103 ? 11.387 -2.441 -2.295 1.00 84.56 103 PRO A C 1
ATOM 798 O O . PRO A 1 103 ? 11.128 -1.845 -1.251 1.00 84.56 103 PRO A O 1
ATOM 801 N N . LEU A 1 104 ? 10.954 -2.022 -3.491 1.00 83.75 104 LEU A N 1
ATOM 802 C CA . LEU A 1 104 ? 10.139 -0.817 -3.678 1.00 83.75 104 LEU A CA 1
ATOM 803 C C . LEU A 1 104 ? 8.757 -0.959 -3.043 1.00 83.75 104 LEU A C 1
ATOM 805 O O . LEU A 1 104 ? 8.323 -0.071 -2.315 1.00 83.75 104 LEU A O 1
ATOM 809 N N . THR A 1 105 ? 8.096 -2.098 -3.251 1.00 88.31 105 THR A N 1
ATOM 810 C CA . THR A 1 105 ? 6.821 -2.420 -2.604 1.00 88.31 105 THR A CA 1
ATOM 811 C C . THR A 1 105 ? 6.962 -2.416 -1.083 1.00 88.31 105 THR A C 1
ATOM 813 O O . THR A 1 105 ? 6.189 -1.749 -0.400 1.00 88.31 105 THR A O 1
ATOM 816 N N . SER A 1 106 ? 7.984 -3.086 -0.541 1.00 90.31 106 SER A N 1
ATOM 817 C CA . SER A 1 106 ? 8.240 -3.113 0.905 1.00 90.31 106 SER A CA 1
ATOM 818 C C . SER A 1 106 ? 8.496 -1.715 1.477 1.00 90.31 106 SER A C 1
ATOM 820 O O . SER A 1 106 ? 8.026 -1.392 2.569 1.00 90.31 106 SER A O 1
ATOM 822 N N . LEU A 1 107 ? 9.216 -0.866 0.740 1.00 90.56 107 LEU A N 1
ATOM 823 C CA . LEU A 1 107 ? 9.456 0.515 1.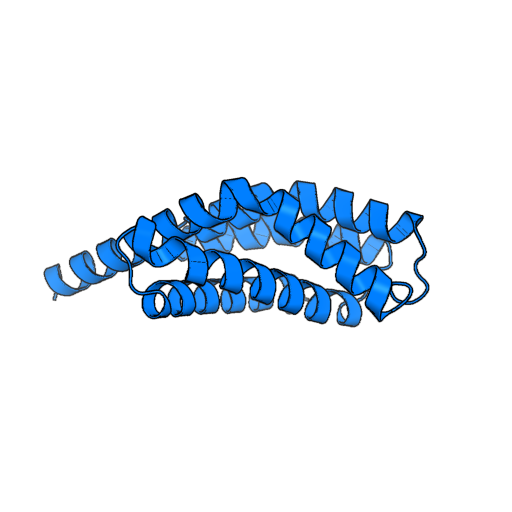135 1.00 90.56 107 LEU A CA 1
ATOM 824 C C . LEU A 1 107 ? 8.162 1.339 1.147 1.00 90.56 107 LEU A C 1
ATOM 826 O O . LEU A 1 107 ? 7.904 2.026 2.133 1.00 90.56 107 LEU A O 1
ATOM 830 N N . GLY A 1 108 ? 7.338 1.223 0.103 1.00 92.50 108 GLY A N 1
ATOM 831 C CA . GLY A 1 108 ? 6.041 1.894 0.024 1.00 92.50 108 GLY A CA 1
ATOM 832 C C . GLY A 1 108 ? 5.120 1.511 1.182 1.00 92.50 108 GLY A C 1
ATOM 833 O O . GLY A 1 108 ? 4.590 2.391 1.856 1.00 92.50 108 GLY A O 1
ATOM 834 N N . PHE A 1 109 ? 5.019 0.218 1.506 1.00 95.12 109 PHE A N 1
ATOM 835 C CA . PHE A 1 109 ? 4.240 -0.244 2.661 1.00 95.12 109 PHE A CA 1
ATOM 836 C C . PHE A 1 109 ? 4.797 0.243 3.999 1.00 95.12 109 PHE A C 1
ATOM 838 O O . PHE A 1 109 ? 4.027 0.570 4.897 1.00 95.12 109 PHE A O 1
ATOM 845 N N . ARG A 1 110 ? 6.122 0.358 4.143 1.00 95.38 110 ARG A N 1
ATOM 846 C CA . ARG A 1 110 ? 6.728 0.930 5.354 1.00 95.38 110 ARG A CA 1
ATOM 847 C C . ARG A 1 110 ? 6.365 2.404 5.534 1.00 95.38 110 ARG A C 1
ATOM 849 O O . ARG A 1 110 ? 6.158 2.839 6.662 1.00 95.38 110 ARG A O 1
ATOM 856 N N . LEU A 1 111 ? 6.312 3.170 4.445 1.00 95.38 111 LEU A N 1
ATOM 857 C CA . LEU A 1 111 ? 5.882 4.568 4.477 1.00 95.38 111 LEU A CA 1
ATOM 858 C C . LEU A 1 111 ? 4.378 4.678 4.746 1.00 95.38 111 LEU A C 1
ATOM 860 O O . LEU A 1 111 ? 3.988 5.441 5.622 1.00 95.38 111 LEU A O 1
ATOM 864 N N . ALA A 1 112 ? 3.556 3.848 4.101 1.00 96.50 112 ALA A N 1
ATOM 865 C CA . ALA A 1 112 ? 2.126 3.762 4.388 1.00 96.50 112 ALA A CA 1
ATOM 866 C C . ALA A 1 112 ? 1.856 3.423 5.862 1.00 96.50 112 ALA A C 1
ATOM 868 O O . ALA A 1 112 ? 1.033 4.069 6.500 1.00 96.50 112 ALA A O 1
ATOM 869 N N . LEU A 1 113 ? 2.603 2.479 6.443 1.00 97.38 113 LEU A N 1
ATOM 870 C CA . LEU A 1 113 ? 2.475 2.119 7.854 1.00 97.38 113 LEU A CA 1
ATOM 871 C C . LEU A 1 113 ? 2.795 3.292 8.792 1.00 97.38 113 LEU A C 1
ATOM 873 O O . LEU A 1 113 ? 2.154 3.428 9.830 1.00 97.38 113 LEU A O 1
ATOM 877 N N . ARG A 1 114 ? 3.762 4.153 8.444 1.00 97.12 114 ARG A N 1
ATOM 878 C CA . ARG A 1 114 ? 4.049 5.362 9.237 1.00 97.12 114 ARG A CA 1
ATOM 879 C C . ARG A 1 114 ? 2.847 6.301 9.267 1.00 97.12 114 ARG A C 1
ATOM 881 O O . ARG A 1 114 ? 2.484 6.759 10.345 1.00 97.12 114 ARG A O 1
ATOM 888 N N . GLU A 1 115 ? 2.216 6.526 8.117 1.00 97.75 115 GLU A N 1
ATOM 889 C CA . GLU A 1 115 ? 1.006 7.349 8.022 1.00 97.75 115 GLU A CA 1
ATOM 890 C C . GLU A 1 115 ? -0.168 6.717 8.780 1.00 97.75 115 GLU A C 1
ATOM 892 O O . GLU A 1 115 ? -0.855 7.399 9.536 1.00 97.75 115 GLU A O 1
ATOM 897 N N . VAL A 1 116 ? -0.360 5.400 8.656 1.00 97.56 116 VAL A N 1
ATOM 898 C CA . VAL A 1 116 ? -1.395 4.668 9.402 1.00 97.56 116 VAL A CA 1
ATOM 899 C C . VAL A 1 116 ? -1.209 4.832 10.905 1.00 97.56 116 VAL A C 1
ATOM 901 O O . VAL A 1 116 ? -2.146 5.238 11.583 1.00 97.56 116 VAL A O 1
ATOM 904 N N . LYS A 1 117 ? -0.001 4.610 11.433 1.00 97.38 117 LYS A N 1
ATOM 905 C CA . LYS A 1 117 ? 0.262 4.765 12.872 1.00 97.38 117 LYS A CA 1
ATOM 906 C C . LYS A 1 117 ? 0.052 6.193 13.365 1.00 97.38 117 LYS A C 1
ATOM 908 O O . LYS A 1 117 ? -0.456 6.382 14.464 1.00 97.38 117 LYS A O 1
ATOM 913 N N . ALA A 1 118 ? 0.435 7.185 12.565 1.00 97.25 118 ALA A N 1
ATOM 914 C CA . ALA A 1 118 ? 0.282 8.590 12.926 1.00 97.25 118 ALA A CA 1
ATOM 915 C C . ALA A 1 118 ? -1.188 9.044 12.961 1.00 97.25 118 ALA A C 1
ATOM 917 O O . ALA A 1 118 ? -1.523 9.961 13.709 1.00 97.25 118 ALA A O 1
ATOM 918 N N . HIS A 1 119 ? -2.060 8.417 12.165 1.00 97.69 119 HIS A N 1
ATOM 919 C CA . HIS A 1 119 ? -3.435 8.877 11.961 1.00 97.69 119 HIS A CA 1
ATOM 920 C C . HIS A 1 119 ? -4.521 7.933 12.496 1.00 97.69 119 HIS A C 1
ATOM 922 O O . HIS A 1 119 ? -5.662 8.370 12.621 1.00 97.69 119 HIS A O 1
ATOM 928 N N . ALA A 1 120 ? -4.188 6.700 12.890 1.00 95.94 120 ALA A N 1
ATOM 929 C CA . ALA A 1 120 ? -5.140 5.748 13.472 1.00 95.94 120 ALA A CA 1
ATOM 930 C C . ALA A 1 120 ? -5.949 6.317 14.658 1.00 95.94 120 ALA A C 1
ATOM 932 O O . ALA A 1 120 ? -7.174 6.172 14.638 1.00 95.94 120 ALA A O 1
ATOM 933 N N . PRO A 1 121 ? -5.351 7.054 15.625 1.00 96.06 121 PRO A N 1
ATOM 934 C CA . PRO A 1 121 ? -6.119 7.599 16.746 1.00 96.06 121 PRO A CA 1
ATOM 935 C C . PRO A 1 121 ? -7.182 8.618 16.318 1.00 96.06 121 PRO A C 1
ATOM 937 O O . PRO A 1 121 ? -8.248 8.686 16.922 1.00 96.06 121 PRO A O 1
ATOM 940 N N . ALA A 1 122 ? -6.921 9.393 15.258 1.00 95.44 122 ALA A N 1
ATOM 941 C CA . ALA A 1 122 ? -7.881 10.361 14.722 1.00 95.44 122 ALA A CA 1
ATOM 942 C C . ALA A 1 122 ? -9.072 9.682 14.021 1.00 95.44 122 ALA A C 1
ATOM 944 O O . ALA A 1 122 ? -10.146 10.268 13.933 1.00 95.44 122 ALA A O 1
ATOM 945 N N . GLU A 1 123 ? -8.888 8.442 13.563 1.00 94.38 123 GLU A N 1
ATOM 946 C CA . GLU A 1 123 ? -9.942 7.588 13.008 1.00 94.38 123 GLU A CA 1
ATOM 947 C C . GLU A 1 123 ? -10.647 6.738 14.082 1.00 94.38 123 GLU A C 1
ATOM 949 O O . GLU A 1 123 ? -11.572 5.997 13.758 1.00 94.38 123 GLU A O 1
ATOM 954 N N . GLY A 1 124 ? -10.230 6.836 15.352 1.00 95.25 124 GLY A N 1
ATOM 955 C CA . GLY A 1 124 ? -10.811 6.080 16.465 1.00 95.25 124 GLY A CA 1
ATOM 956 C C . GLY A 1 124 ? -10.337 4.628 16.573 1.00 95.25 124 GLY A C 1
ATOM 957 O O . GLY A 1 124 ? -11.015 3.830 17.213 1.00 95.25 124 GLY A O 1
ATOM 958 N N . PHE A 1 125 ? -9.197 4.285 15.966 1.00 96.44 125 PHE A N 1
ATOM 959 C CA . PHE A 1 125 ? -8.621 2.937 16.000 1.00 96.44 125 PHE A CA 1
ATOM 960 C C . PHE A 1 125 ? -7.309 2.889 16.780 1.00 96.44 125 PHE A C 1
ATOM 962 O O . PHE A 1 125 ? -6.551 3.865 16.818 1.00 96.44 125 PHE A O 1
ATOM 969 N N . ASP A 1 126 ? -7.001 1.714 17.328 1.00 95.62 126 ASP A N 1
ATOM 970 C CA . ASP A 1 126 ? -5.650 1.404 17.787 1.00 95.62 126 ASP A CA 1
ATOM 971 C C . ASP A 1 126 ? -4.707 1.308 16.563 1.00 95.62 126 ASP A C 1
ATOM 973 O O . ASP A 1 126 ? -5.032 0.631 15.577 1.00 95.62 126 ASP A O 1
ATOM 977 N N . PRO A 1 127 ? -3.535 1.972 16.578 1.00 96.31 127 PRO A N 1
ATOM 978 C CA . PRO A 1 127 ? -2.504 1.779 15.563 1.00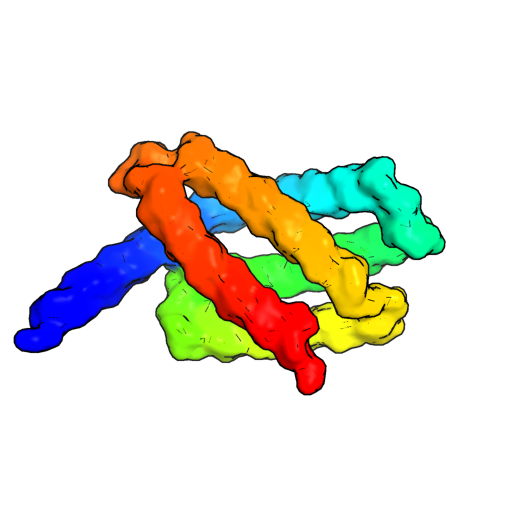 96.31 127 PRO A CA 1
ATOM 979 C C . PRO A 1 127 ? -2.183 0.313 15.234 1.00 96.31 127 PRO A C 1
ATOM 981 O O . PRO A 1 127 ? -1.899 0.016 14.071 1.00 96.31 127 PRO A O 1
ATOM 984 N N . GLU A 1 128 ? -2.215 -0.594 16.215 1.00 96.25 128 GLU A N 1
ATOM 985 C CA . GLU A 1 128 ? -1.920 -2.019 16.007 1.00 96.25 128 GLU A CA 1
ATOM 986 C C . GLU A 1 128 ? -3.008 -2.719 15.178 1.00 96.25 128 GLU A C 1
ATOM 988 O O . GLU A 1 128 ? -2.699 -3.500 14.274 1.00 96.25 128 GLU A O 1
ATOM 993 N N . GLU A 1 129 ? -4.279 -2.369 15.390 1.00 94.81 129 GLU A N 1
ATOM 994 C CA . GLU A 1 129 ? -5.408 -2.940 14.648 1.00 94.81 129 GLU A CA 1
ATOM 995 C C . GLU A 1 129 ? -5.352 -2.604 13.154 1.00 94.81 129 GLU A C 1
ATOM 997 O O . GLU A 1 129 ? -5.652 -3.455 12.308 1.00 94.81 129 GLU A O 1
ATOM 1002 N N . LEU A 1 130 ? -4.974 -1.364 12.824 1.00 97.25 130 LEU A N 1
ATOM 1003 C CA . LEU A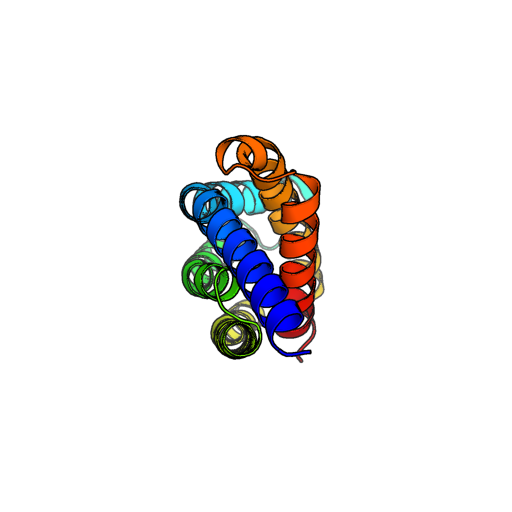 1 130 ? -4.814 -0.925 11.438 1.00 97.25 130 LEU A CA 1
ATOM 1004 C C . LEU A 1 130 ? -3.505 -1.429 10.820 1.00 97.25 130 LEU A C 1
ATOM 1006 O O . LEU A 1 130 ? -3.464 -1.699 9.618 1.00 97.25 130 LEU A O 1
ATOM 1010 N N . GLU A 1 131 ? -2.443 -1.595 11.614 1.00 97.56 131 GLU A N 1
ATOM 1011 C CA . GLU A 1 131 ? -1.208 -2.240 11.162 1.00 97.56 131 GLU A CA 1
ATOM 1012 C C . GLU A 1 131 ? -1.462 -3.684 10.715 1.00 97.56 131 GLU A C 1
ATOM 1014 O O . GLU A 1 131 ? -0.999 -4.084 9.643 1.00 97.56 131 GLU A O 1
ATOM 1019 N N . ASP A 1 132 ? -2.208 -4.460 11.498 1.00 95.81 132 ASP A N 1
ATOM 1020 C CA . ASP A 1 132 ? -2.511 -5.848 11.161 1.00 95.81 132 ASP A CA 1
ATOM 1021 C C . ASP A 1 132 ? -3.359 -5.967 9.891 1.00 95.81 132 ASP A C 1
ATOM 1023 O O . ASP A 1 132 ? -3.037 -6.778 9.013 1.00 95.81 132 ASP A O 1
ATOM 1027 N N . GLU A 1 133 ? -4.378 -5.118 9.729 1.00 96.00 133 GLU A N 1
ATOM 1028 C CA . GLU A 1 133 ? -5.183 -5.081 8.501 1.00 96.00 133 GLU A CA 1
ATOM 1029 C C . GLU A 1 133 ? -4.329 -4.658 7.289 1.00 96.00 133 GLU A C 1
ATOM 1031 O O . GLU A 1 133 ? -4.384 -5.293 6.229 1.00 96.00 133 GLU A O 1
ATOM 1036 N N . LEU A 1 134 ? -3.442 -3.665 7.445 1.00 96.69 134 LEU A N 1
ATOM 1037 C CA . LEU A 1 134 ? -2.510 -3.262 6.387 1.00 96.69 134 LEU A CA 1
ATOM 1038 C C . LEU A 1 134 ? -1.543 -4.398 6.015 1.00 96.69 134 LEU A C 1
ATOM 1040 O O . LEU A 1 134 ? -1.255 -4.598 4.835 1.00 96.69 134 LEU A O 1
ATOM 1044 N N . ARG A 1 135 ? -1.063 -5.183 6.988 1.00 95.75 135 ARG A N 1
ATOM 1045 C CA . ARG A 1 135 ? -0.206 -6.359 6.747 1.00 95.75 135 ARG A CA 1
ATOM 1046 C C . ARG A 1 135 ? -0.952 -7.486 6.034 1.00 95.75 135 ARG A C 1
ATOM 1048 O O . ARG A 1 135 ? -0.358 -8.190 5.213 1.00 95.75 135 ARG A O 1
ATOM 1055 N N . VAL A 1 136 ? -2.238 -7.696 6.327 1.00 94.25 136 VAL A N 1
ATOM 1056 C CA . VAL A 1 136 ? -3.095 -8.622 5.562 1.00 94.25 136 VAL A CA 1
ATOM 1057 C C . VAL A 1 136 ? -3.174 -8.172 4.105 1.00 94.25 136 VAL A C 1
ATOM 1059 O O . VAL A 1 136 ? -2.898 -8.975 3.208 1.00 94.25 136 VAL A O 1
ATOM 1062 N N . PHE A 1 137 ? -3.444 -6.889 3.866 1.00 95.38 137 PHE A N 1
ATOM 1063 C CA . PHE A 1 137 ? -3.472 -6.338 2.516 1.00 95.38 137 PHE A CA 1
ATOM 1064 C C . PHE A 1 137 ? -2.112 -6.444 1.809 1.00 95.38 137 PHE A C 1
ATOM 1066 O O . PHE A 1 137 ? -2.057 -6.914 0.673 1.00 95.38 137 PHE A O 1
ATOM 1073 N N . GLN A 1 138 ? -1.004 -6.107 2.478 1.00 95.25 138 GLN A N 1
ATOM 1074 C CA . GLN A 1 138 ? 0.348 -6.236 1.923 1.00 95.25 138 GLN A CA 1
ATOM 1075 C C . GLN A 1 138 ? 0.640 -7.670 1.468 1.00 95.25 138 GLN A C 1
ATOM 1077 O O . GLN A 1 138 ? 1.172 -7.870 0.378 1.00 95.25 138 GLN A O 1
ATOM 1082 N N . ARG A 1 139 ? 0.279 -8.683 2.264 1.00 93.00 139 ARG A N 1
ATOM 1083 C CA . ARG A 1 139 ? 0.475 -10.093 1.887 1.00 93.00 139 ARG A CA 1
ATOM 1084 C C . ARG A 1 139 ? -0.335 -10.470 0.648 1.00 93.00 139 ARG A C 1
ATOM 1086 O O . ARG A 1 139 ? 0.202 -11.124 -0.245 1.00 93.00 139 ARG A O 1
ATOM 1093 N N . ALA A 1 140 ? -1.595 -10.039 0.572 1.00 92.31 140 ALA A N 1
ATOM 1094 C CA . ALA A 1 140 ? -2.441 -10.265 -0.600 1.00 92.31 140 ALA A CA 1
ATOM 1095 C C . ALA A 1 140 ? -1.871 -9.572 -1.850 1.00 92.31 140 ALA A C 1
ATOM 1097 O O . ALA A 1 140 ? -1.781 -10.187 -2.916 1.00 92.31 140 ALA A O 1
ATOM 1098 N N . PHE A 1 141 ? -1.421 -8.324 -1.695 1.00 92.25 141 PHE A N 1
ATOM 1099 C CA . PHE A 1 141 ? -0.749 -7.556 -2.734 1.00 92.25 141 PHE A CA 1
ATOM 1100 C C . PHE A 1 141 ? 0.513 -8.276 -3.214 1.00 92.25 141 PHE A C 1
ATOM 1102 O O . PHE A 1 141 ? 0.629 -8.573 -4.395 1.00 92.25 141 PHE A O 1
ATOM 1109 N N . GLU A 1 142 ? 1.445 -8.631 -2.328 1.00 90.44 142 GLU A N 1
ATOM 1110 C CA . GLU A 1 142 ? 2.688 -9.306 -2.715 1.00 90.44 142 GLU A CA 1
ATOM 1111 C C . GLU A 1 142 ? 2.432 -10.650 -3.409 1.00 90.44 142 GLU A C 1
ATOM 1113 O O . GLU A 1 142 ? 3.063 -10.947 -4.426 1.00 90.44 142 GLU A O 1
ATOM 1118 N N . ALA A 1 143 ? 1.475 -11.437 -2.908 1.00 89.12 143 ALA A N 1
ATOM 1119 C CA . ALA A 1 143 ? 1.108 -12.717 -3.501 1.00 89.12 143 ALA A CA 1
ATOM 1120 C C . ALA A 1 143 ? 0.604 -12.573 -4.944 1.00 89.12 143 ALA A C 1
ATOM 1122 O O . ALA A 1 143 ? 0.965 -13.383 -5.799 1.00 89.12 143 ALA A O 1
ATOM 1123 N N . ARG A 1 144 ? -0.207 -11.548 -5.232 1.00 86.81 144 ARG A N 1
ATOM 1124 C CA . ARG A 1 144 ? -0.818 -11.357 -6.557 1.00 86.81 144 ARG A CA 1
ATOM 1125 C C . ARG A 1 144 ? 0.004 -10.519 -7.510 1.00 86.81 144 ARG A C 1
ATOM 1127 O O . ARG A 1 144 ? 0.050 -10.830 -8.691 1.00 86.81 144 ARG A O 1
ATOM 1134 N N . ILE A 1 145 ? 0.674 -9.504 -6.995 1.00 82.44 145 ILE A N 1
ATOM 1135 C CA . ILE A 1 145 ? 1.435 -8.562 -7.796 1.00 82.44 145 ILE A CA 1
ATOM 1136 C C . ILE A 1 145 ? 2.857 -9.113 -7.984 1.00 82.44 145 ILE A C 1
ATOM 1138 O O . ILE A 1 145 ? 3.325 -9.385 -9.087 1.00 82.44 145 ILE A O 1
ATOM 1142 N N . ILE A 1 146 ? 3.576 -9.378 -6.900 1.00 80.50 146 ILE A N 1
ATOM 1143 C CA . ILE A 1 146 ? 5.007 -9.686 -7.004 1.00 80.50 146 ILE A CA 1
ATOM 1144 C C . ILE A 1 146 ? 5.257 -11.150 -7.381 1.00 80.50 146 ILE A C 1
ATOM 1146 O O . ILE A 1 146 ? 6.196 -11.443 -8.129 1.00 80.50 146 ILE A O 1
ATOM 1150 N N . TYR A 1 147 ? 4.458 -12.073 -6.842 1.00 79.19 147 TYR A N 1
ATOM 1151 C CA . TYR A 1 147 ? 4.753 -13.507 -6.897 1.00 79.19 147 TYR A CA 1
ATOM 1152 C C . TYR A 1 147 ? 3.925 -14.308 -7.893 1.00 79.19 147 TYR A C 1
ATOM 1154 O O . TYR A 1 147 ? 4.372 -15.390 -8.271 1.00 79.19 147 TYR A O 1
ATOM 1162 N N . ARG A 1 148 ? 2.786 -13.787 -8.358 1.00 70.31 148 ARG A N 1
ATOM 1163 C CA . ARG A 1 148 ? 2.021 -14.410 -9.438 1.00 70.31 148 ARG A CA 1
ATOM 1164 C C . ARG A 1 148 ? 2.772 -14.181 -10.754 1.00 70.31 148 ARG A C 1
ATOM 1166 O O . ARG A 1 148 ? 2.750 -13.100 -11.336 1.00 70.31 148 ARG A O 1
ATOM 1173 N N . THR A 1 149 ? 3.557 -15.179 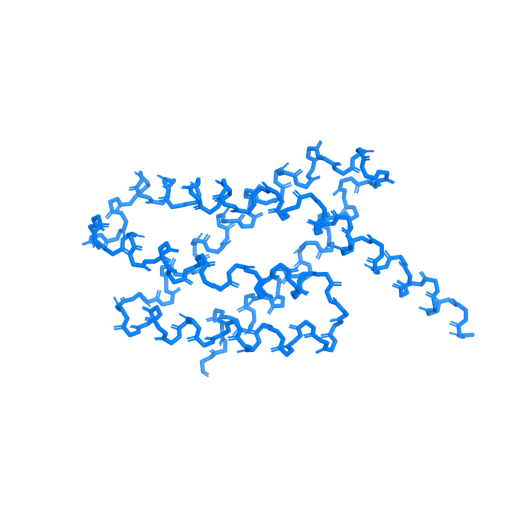-11.136 1.00 53.09 149 THR A N 1
ATOM 1174 C CA . THR A 1 149 ? 4.210 -15.319 -12.444 1.00 53.09 149 THR A CA 1
ATOM 1175 C C . THR A 1 149 ? 3.467 -16.356 -13.245 1.00 53.09 149 THR A C 1
ATOM 1177 O O . THR A 1 149 ? 3.295 -17.460 -12.681 1.00 53.09 149 THR A O 1
#

Foldseek 3Di:
DVVVVVVVVVLLLLLLVLLLVQCVVCVLVLLVVLLVVCCVVDVVVVLHPVLSVQVSVLVVVLSVLLSVLSNDDPVVVLVSLLVSLVSLVVNVVSVNDLVSVVVSLVSSLVSSLVSLCVCQVVSVHHSVSSNVSSVVSSVSNCVRRRPPD

Secondary structure (DSSP, 8-state):
--HHHHHHHHHHHHHHHHHHHHHGGGHHHHHHHHHHHHHHHHGGGTTHHHHHHHHHHHHHHHHHHHHHHHHS-HHHHHHHHHHHHHHHHHHHHTT--HHHHHHHHHHHHHHHHHHHHHHGGGGT--HHHHHHHHHHHHHHHIIIIIS--

pLDDT: mean 85.72, std 11.6, range [53.09, 97.75]